Protein AF-A0A6P0SQM6-F1 (afdb_monomer_lite)

Foldseek 3Di:
DDDDDPVVCVVPPVDPLRVLVVCCVPPVAAFPDWDDDPPPPDIDTDGSVNVNVVSVVVVD

Structure (mmCIF, N/CA/C/O backbone):
data_AF-A0A6P0SQM6-F1
#
_entry.id   AF-A0A6P0SQM6-F1
#
loop_
_atom_site.group_PDB
_atom_site.id
_atom_site.type_symbol
_atom_site.label_atom_id
_atom_site.label_alt_id
_atom_site.label_comp_id
_atom_site.label_asym_id
_atom_site.label_entity_id
_atom_site.label_seq_id
_atom_site.pdbx_PDB_ins_code
_atom_site.Cartn_x
_atom_site.Cartn_y
_atom_site.Cartn_z
_atom_site.occupancy
_atom_site.B_iso_or_equiv
_atom_site.auth_seq_id
_atom_site.auth_comp_id
_atom_site.auth_asym_id
_atom_site.auth_atom_id
_atom_site.pdbx_PDB_model_num
ATOM 1 N N . MET A 1 1 ? -2.497 -17.109 -1.576 1.00 39.12 1 MET A N 1
ATOM 2 C CA . MET A 1 1 ? -1.872 -15.774 -1.428 1.00 39.12 1 MET A CA 1
ATOM 3 C C . MET A 1 1 ? -0.501 -15.973 -0.801 1.00 39.12 1 MET A C 1
ATOM 5 O O . MET A 1 1 ? -0.435 -16.427 0.330 1.00 39.12 1 MET A O 1
ATOM 9 N N . GLY A 1 2 ? 0.578 -15.779 -1.564 1.00 49.94 2 GLY A N 1
ATOM 10 C CA . GLY A 1 2 ? 1.938 -16.052 -1.088 1.00 49.94 2 GLY A CA 1
ATOM 11 C C . GLY A 1 2 ? 2.408 -14.990 -0.097 1.00 49.94 2 GLY A C 1
ATOM 12 O O . GLY A 1 2 ? 2.336 -13.799 -0.397 1.00 49.94 2 GLY A O 1
ATOM 13 N N . ASN A 1 3 ? 2.886 -15.418 1.072 1.00 48.62 3 ASN A N 1
ATOM 14 C CA . ASN A 1 3 ? 3.580 -14.538 2.007 1.00 48.62 3 ASN A CA 1
ATOM 15 C C . ASN A 1 3 ? 4.875 -14.051 1.349 1.00 48.62 3 ASN A C 1
ATOM 17 O O . ASN A 1 3 ? 5.797 -14.832 1.114 1.00 48.62 3 ASN A O 1
ATOM 21 N N . ILE A 1 4 ? 4.934 -12.760 1.027 1.00 59.19 4 ILE A N 1
ATOM 22 C CA . ILE A 1 4 ? 6.143 -12.128 0.502 1.00 59.19 4 ILE A CA 1
ATOM 23 C C . ILE A 1 4 ? 7.152 -12.086 1.653 1.00 59.19 4 ILE A C 1
ATOM 25 O O . ILE A 1 4 ? 6.962 -11.339 2.612 1.00 59.19 4 ILE A O 1
ATOM 29 N N . ARG A 1 5 ? 8.212 -12.903 1.584 1.00 58.31 5 ARG A N 1
ATOM 30 C CA . ARG A 1 5 ? 9.340 -12.779 2.519 1.00 58.31 5 ARG A CA 1
ATOM 31 C C . ARG A 1 5 ? 9.975 -11.400 2.346 1.00 58.31 5 ARG A C 1
ATOM 33 O O . ARG A 1 5 ? 10.167 -10.958 1.215 1.00 58.31 5 ARG A O 1
ATOM 40 N N . CYS A 1 6 ? 10.331 -10.756 3.458 1.00 54.91 6 CYS A N 1
ATOM 41 C CA . CYS A 1 6 ? 10.967 -9.433 3.464 1.00 54.91 6 CYS A CA 1
ATOM 42 C C . CYS A 1 6 ? 12.207 -9.361 2.552 1.00 54.91 6 CYS A C 1
ATOM 44 O O . CYS A 1 6 ? 12.433 -8.337 1.922 1.00 54.91 6 CYS A O 1
ATOM 46 N N . SER A 1 7 ? 12.943 -10.468 2.400 1.00 59.81 7 SER A N 1
ATOM 47 C CA . SER A 1 7 ? 14.108 -10.572 1.513 1.00 59.81 7 SER A CA 1
ATOM 48 C C . SER A 1 7 ? 13.801 -10.309 0.029 1.00 59.81 7 SER A C 1
ATOM 50 O O . SER A 1 7 ? 14.65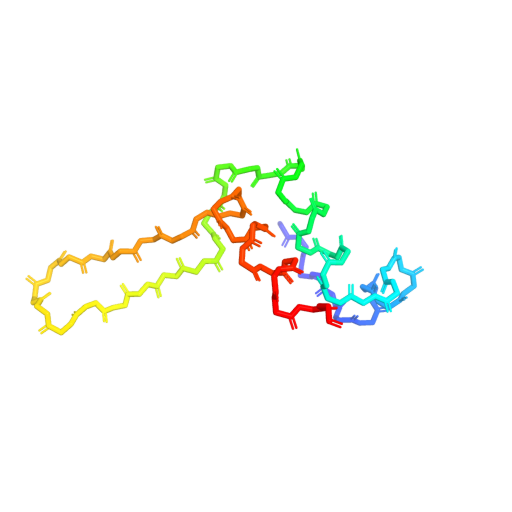7 -9.804 -0.680 1.00 59.81 7 SER A O 1
ATOM 52 N N . TYR A 1 8 ? 12.581 -10.580 -0.452 1.00 59.03 8 TYR A N 1
ATOM 53 C CA . TYR A 1 8 ? 12.194 -10.305 -1.849 1.00 59.03 8 TYR A CA 1
ATOM 54 C C . TYR A 1 8 ? 11.858 -8.835 -2.117 1.00 59.03 8 TYR A C 1
ATOM 56 O O . TYR A 1 8 ? 11.731 -8.423 -3.272 1.00 59.03 8 TYR A O 1
ATOM 64 N N . LEU A 1 9 ? 11.636 -8.051 -1.061 1.00 60.59 9 LEU A N 1
ATOM 65 C CA . LEU A 1 9 ? 11.378 -6.619 -1.185 1.00 60.59 9 LEU A CA 1
ATOM 66 C C . LEU A 1 9 ? 12.684 -5.854 -1.415 1.00 60.59 9 LEU A C 1
ATOM 68 O O . LEU A 1 9 ? 12.666 -4.879 -2.160 1.00 60.59 9 LEU A O 1
ATOM 72 N N . ASP A 1 10 ? 13.786 -6.346 -0.843 1.00 59.66 10 ASP A N 1
ATOM 73 C CA . ASP A 1 10 ? 15.127 -5.756 -0.917 1.00 59.66 10 ASP A CA 1
ATOM 74 C C . ASP A 1 10 ? 15.687 -5.755 -2.352 1.00 59.66 10 ASP A C 1
ATOM 76 O O . ASP A 1 10 ? 16.186 -4.744 -2.835 1.00 59.66 10 ASP A O 1
ATOM 80 N N . GLU A 1 11 ? 15.479 -6.844 -3.102 1.00 66.69 11 GLU A N 1
ATOM 81 C CA . GLU A 1 11 ? 15.934 -6.954 -4.499 1.00 66.69 11 GLU A CA 1
ATOM 82 C C . GLU A 1 11 ? 15.156 -6.052 -5.476 1.00 66.69 11 GLU A C 1
ATOM 84 O O . GLU A 1 11 ? 15.669 -5.682 -6.533 1.00 66.69 11 GLU A O 1
ATOM 89 N N . LYS A 1 12 ? 13.898 -5.709 -5.162 1.00 73.19 12 LYS A N 1
ATOM 90 C CA . LYS A 1 12 ? 13.007 -4.964 -6.074 1.00 73.19 12 LYS A CA 1
ATOM 91 C C . LYS A 1 12 ? 12.824 -3.498 -5.709 1.00 73.19 12 LYS A C 1
ATOM 93 O O . LYS A 1 12 ? 12.507 -2.692 -6.586 1.00 73.19 12 LYS A O 1
ATOM 98 N N . PHE A 1 13 ? 12.987 -3.136 -4.442 1.00 81.44 13 PHE A N 1
ATOM 99 C CA . PHE A 1 13 ? 12.723 -1.788 -3.957 1.00 81.44 13 PHE A CA 1
ATOM 100 C C . PHE A 1 13 ? 13.869 -1.310 -3.078 1.00 81.44 13 PHE A C 1
ATOM 102 O O . PHE A 1 13 ? 14.085 -1.812 -1.987 1.00 81.44 13 PHE A O 1
ATOM 109 N N . SER A 1 14 ? 14.543 -0.249 -3.519 1.00 83.12 14 SER A N 1
ATOM 110 C CA . SER A 1 14 ? 15.686 0.317 -2.795 1.00 83.12 14 SER A CA 1
ATOM 111 C C . SER A 1 14 ? 15.321 1.011 -1.474 1.00 83.12 14 SER A C 1
ATOM 113 O O . SER A 1 14 ? 16.213 1.456 -0.765 1.00 83.12 14 SER A O 1
ATOM 115 N N . ASN A 1 15 ? 14.030 1.225 -1.193 1.00 83.44 15 ASN A N 1
ATOM 116 C CA . ASN A 1 15 ? 13.537 1.750 0.081 1.00 83.44 15 ASN A CA 1
ATOM 117 C C . ASN A 1 15 ? 12.027 1.500 0.249 1.00 83.44 15 ASN A C 1
ATOM 119 O O . ASN A 1 15 ? 11.306 1.184 -0.705 1.00 83.44 15 ASN A O 1
ATOM 123 N N . LEU A 1 16 ? 11.544 1.702 1.478 1.00 84.31 16 LEU A N 1
ATOM 124 C CA . LEU A 1 16 ? 10.141 1.521 1.852 1.00 84.31 16 LEU A CA 1
ATOM 125 C C . LEU A 1 16 ? 9.191 2.453 1.080 1.00 84.31 16 LEU A C 1
ATOM 127 O O . LEU A 1 16 ? 8.104 2.029 0.692 1.00 84.31 16 LEU A O 1
ATOM 131 N N . VAL A 1 17 ? 9.608 3.687 0.781 1.00 87.19 17 VAL A N 1
ATOM 132 C CA . VAL A 1 17 ? 8.791 4.658 0.030 1.00 87.19 17 VAL A CA 1
ATOM 133 C C . VAL A 1 17 ? 8.479 4.142 -1.378 1.00 87.19 17 VAL A C 1
ATOM 135 O O . VAL A 1 17 ? 7.334 4.207 -1.827 1.00 87.19 17 VAL A O 1
ATOM 138 N N . LYS A 1 18 ? 9.462 3.555 -2.073 1.00 86.12 18 LYS A N 1
ATOM 139 C CA . LYS A 1 18 ? 9.263 2.958 -3.404 1.00 86.12 18 LYS A CA 1
ATOM 140 C C . LYS A 1 18 ? 8.319 1.758 -3.365 1.00 86.12 18 LYS A C 1
ATOM 142 O O . LYS A 1 18 ? 7.512 1.599 -4.281 1.00 86.12 18 LYS A O 1
ATOM 147 N N . LEU A 1 19 ? 8.383 0.946 -2.311 1.00 88.12 19 LEU A N 1
ATOM 148 C CA . LEU A 1 19 ? 7.451 -0.164 -2.114 1.00 88.12 19 LEU A CA 1
ATOM 149 C C . LEU A 1 19 ? 6.013 0.332 -1.894 1.00 88.12 19 LEU A C 1
ATOM 151 O O . LEU A 1 19 ? 5.084 -0.195 -2.509 1.00 88.12 19 LEU A O 1
ATOM 155 N N . LEU A 1 20 ? 5.819 1.339 -1.038 1.00 88.06 20 LEU A N 1
ATOM 156 C CA . LEU A 1 20 ? 4.496 1.903 -0.752 1.00 88.06 20 LEU A CA 1
ATOM 157 C C . LEU A 1 20 ? 3.889 2.549 -1.999 1.00 88.06 20 LEU A C 1
ATOM 159 O O . LEU A 1 20 ? 2.740 2.262 -2.331 1.00 88.06 20 LEU A O 1
ATOM 163 N N . ARG A 1 21 ? 4.701 3.276 -2.772 1.00 88.81 21 ARG A N 1
ATOM 164 C CA . ARG A 1 21 ? 4.307 3.809 -4.081 1.00 88.81 21 ARG A CA 1
ATOM 165 C C . ARG A 1 21 ? 3.879 2.715 -5.055 1.00 88.81 21 ARG A C 1
ATOM 167 O O . ARG A 1 21 ? 2.858 2.844 -5.726 1.00 88.81 21 ARG A O 1
ATOM 174 N N . TYR A 1 22 ? 4.642 1.628 -5.151 1.00 89.56 22 TYR A N 1
ATOM 175 C CA . TYR A 1 22 ? 4.283 0.507 -6.021 1.00 89.56 22 TYR A CA 1
ATOM 176 C C . TYR A 1 22 ? 2.940 -0.118 -5.624 1.00 89.56 22 TYR A C 1
ATOM 178 O O . TYR A 1 22 ? 2.122 -0.440 -6.489 1.00 89.56 22 TYR A O 1
ATOM 186 N N . ARG A 1 23 ? 2.675 -0.257 -4.321 1.00 89.50 23 ARG A N 1
ATOM 187 C CA . ARG A 1 23 ? 1.395 -0.775 -3.819 1.00 89.50 23 ARG A CA 1
ATOM 188 C C . ARG A 1 23 ? 0.239 0.196 -4.040 1.00 89.50 23 ARG A C 1
ATOM 190 O O . ARG A 1 23 ? -0.847 -0.265 -4.359 1.00 89.50 23 ARG A O 1
ATOM 197 N N . ALA A 1 24 ? 0.474 1.502 -3.965 1.00 89.62 24 ALA A N 1
ATOM 198 C CA . ALA A 1 24 ? -0.530 2.507 -4.304 1.00 89.62 24 ALA A CA 1
ATOM 199 C C . ALA A 1 24 ? -0.932 2.448 -5.783 1.00 89.62 24 ALA A C 1
ATOM 201 O O . ALA A 1 24 ? -2.106 2.562 -6.101 1.00 89.62 24 ALA A O 1
ATOM 202 N N . ILE A 1 25 ? 0.018 2.190 -6.688 1.00 90.19 25 ILE A N 1
ATOM 203 C CA . ILE A 1 25 ? -0.266 2.057 -8.126 1.00 90.19 25 ILE A CA 1
ATOM 204 C C . ILE A 1 25 ? -0.962 0.726 -8.442 1.00 90.19 25 ILE A C 1
ATOM 206 O O . ILE A 1 25 ? -1.904 0.683 -9.225 1.00 90.19 25 ILE A O 1
ATOM 210 N N . THR A 1 26 ? -0.485 -0.378 -7.863 1.00 91.31 26 THR A N 1
ATOM 211 C CA . THR A 1 26 ? -0.968 -1.726 -8.216 1.00 91.31 26 THR A CA 1
ATOM 212 C C . THR A 1 26 ? -2.204 -2.166 -7.440 1.00 91.31 26 THR A C 1
ATOM 214 O O . THR A 1 26 ? -2.950 -3.021 -7.913 1.00 91.31 26 THR A O 1
ATOM 217 N N . GLN A 1 27 ? -2.404 -1.643 -6.230 1.00 91.31 27 GLN A N 1
ATOM 218 C CA . GLN A 1 27 ? -3.464 -2.036 -5.298 1.00 91.31 27 GLN A CA 1
ATOM 219 C C . GLN A 1 27 ? -3.997 -0.803 -4.530 1.00 91.31 27 GLN A C 1
ATOM 221 O O . GLN A 1 27 ? -4.012 -0.829 -3.296 1.00 91.31 27 GLN A O 1
ATOM 226 N N . PRO A 1 28 ? -4.446 0.269 -5.219 1.00 88.88 28 PRO A N 1
ATOM 227 C CA . PRO A 1 28 ? -4.790 1.556 -4.595 1.00 88.88 28 PRO A CA 1
ATOM 228 C C . PRO A 1 28 ? -5.837 1.430 -3.488 1.00 88.88 28 PRO A C 1
ATOM 230 O O . PRO A 1 28 ? -5.635 1.937 -2.390 1.00 88.88 28 PRO A O 1
ATOM 233 N N . ALA A 1 29 ? -6.912 0.679 -3.747 1.00 90.50 29 ALA A N 1
ATOM 234 C CA . ALA A 1 29 ? -8.034 0.494 -2.827 1.00 90.50 29 ALA A CA 1
ATOM 235 C C . ALA A 1 29 ? -7.771 -0.529 -1.707 1.00 90.50 29 ALA A C 1
ATOM 237 O O . ALA A 1 29 ? -8.620 -0.737 -0.840 1.00 90.50 29 ALA A O 1
ATOM 238 N N . LYS A 1 30 ? -6.619 -1.211 -1.710 1.00 91.69 30 LYS A N 1
ATOM 239 C CA . LYS A 1 30 ? -6.324 -2.209 -0.681 1.00 91.69 30 LYS A CA 1
ATOM 240 C C . LYS A 1 30 ? -5.939 -1.519 0.623 1.00 91.69 30 LYS A C 1
ATOM 242 O O . LYS A 1 30 ? -5.119 -0.601 0.634 1.00 91.69 30 LYS A O 1
ATOM 247 N N . ILE A 1 31 ? -6.512 -2.010 1.719 1.00 90.88 31 ILE A N 1
ATOM 248 C CA . ILE A 1 31 ? -6.252 -1.522 3.074 1.00 90.88 31 ILE A CA 1
ATOM 249 C C . ILE A 1 31 ? -4.778 -1.763 3.419 1.00 90.88 31 ILE A C 1
ATOM 251 O O . ILE A 1 31 ? -4.299 -2.900 3.413 1.00 90.88 31 ILE A O 1
ATOM 255 N N . ALA A 1 32 ? -4.065 -0.674 3.688 1.00 89.00 32 ALA A N 1
ATOM 256 C CA . ALA A 1 32 ? -2.671 -0.663 4.105 1.00 89.00 32 ALA A CA 1
ATOM 257 C C . ALA A 1 32 ? -2.542 -0.685 5.629 1.00 89.00 32 ALA A C 1
ATOM 259 O O . ALA A 1 32 ? -1.655 -1.356 6.155 1.00 89.00 32 ALA A O 1
ATOM 260 N N . TYR A 1 33 ? -3.429 0.030 6.326 1.00 86.38 33 TYR A N 1
ATOM 261 C CA . TYR A 1 33 ? -3.462 0.074 7.780 1.00 86.38 33 TYR A CA 1
ATOM 262 C C . TYR A 1 33 ? -4.896 0.116 8.299 1.00 86.38 33 TYR A C 1
ATOM 264 O O . TYR A 1 33 ? -5.777 0.718 7.685 1.00 86.38 33 TYR A O 1
ATOM 272 N N . THR A 1 34 ? -5.102 -0.508 9.451 1.00 85.38 34 THR A N 1
ATOM 273 C CA . THR A 1 34 ? -6.376 -0.560 10.159 1.00 85.38 34 THR A CA 1
ATOM 274 C C . THR A 1 34 ? -6.165 0.007 11.555 1.00 85.38 34 THR A C 1
ATOM 276 O O . THR A 1 34 ? -5.387 -0.541 12.333 1.00 85.38 34 THR A O 1
ATOM 279 N N . PHE A 1 35 ? -6.839 1.107 11.863 1.00 82.62 35 PHE A N 1
ATOM 280 C CA . PHE A 1 35 ? -6.831 1.736 13.173 1.00 82.62 35 PHE A CA 1
ATOM 281 C C . PHE A 1 35 ? -7.993 1.186 13.985 1.00 82.62 35 PHE A C 1
ATOM 283 O O . PHE A 1 35 ? -9.142 1.202 13.549 1.00 82.62 35 PHE A O 1
ATOM 290 N N . GLN A 1 36 ? -7.682 0.713 15.184 1.00 75.50 36 GLN A N 1
ATOM 291 C CA . GLN A 1 36 ? -8.693 0.483 16.203 1.00 75.50 36 GLN A CA 1
ATOM 292 C C . GLN A 1 36 ? -8.909 1.815 16.916 1.00 75.50 36 GLN A C 1
ATOM 294 O O . GLN A 1 36 ? -8.037 2.255 17.671 1.00 75.50 36 GLN A O 1
ATOM 299 N N . GLU A 1 37 ? -10.020 2.498 16.645 1.00 68.06 37 GLU A N 1
ATOM 300 C CA . GLU A 1 37 ? -10.365 3.668 17.443 1.00 68.06 37 GLU A CA 1
ATOM 301 C C . GLU A 1 37 ? -10.835 3.239 18.833 1.00 68.06 37 GLU A C 1
ATOM 303 O O . GLU A 1 37 ? -11.473 2.204 19.022 1.00 68.06 37 GLU A O 1
ATOM 308 N N . LYS A 1 38 ? -10.513 4.058 19.841 1.00 63.84 38 LYS A N 1
ATOM 309 C CA . LYS A 1 38 ? -10.931 3.832 21.233 1.00 63.84 38 LYS A CA 1
ATOM 310 C C . LYS A 1 38 ? -12.446 3.964 21.440 1.00 63.84 38 LYS A C 1
ATOM 312 O O . LYS A 1 38 ? -12.918 3.682 22.539 1.00 63.84 38 LYS A O 1
ATOM 317 N N . ARG A 1 39 ? -13.199 4.420 20.432 1.00 60.56 39 ARG A N 1
ATOM 318 C CA . ARG A 1 39 ? -14.662 4.392 20.446 1.00 60.56 39 ARG A CA 1
ATOM 319 C C . ARG A 1 39 ? -15.131 3.072 19.858 1.00 60.56 39 ARG A C 1
ATOM 321 O O . ARG A 1 39 ? -14.812 2.719 18.731 1.00 60.56 39 ARG A O 1
ATOM 328 N N . GLU A 1 40 ? -15.867 2.352 20.683 1.00 58.06 40 GLU A N 1
ATOM 329 C CA . GLU A 1 40 ? -16.447 1.046 20.420 1.00 58.06 40 GLU A CA 1
ATOM 330 C C . GLU A 1 40 ? -17.202 1.035 19.075 1.00 58.06 40 GLU A C 1
ATOM 332 O O . GLU A 1 40 ? -18.302 1.567 18.966 1.00 58.06 40 GLU A O 1
ATOM 337 N N . GLY A 1 41 ? -16.576 0.468 18.035 1.00 60.88 41 GLY A N 1
ATOM 338 C CA . GLY A 1 41 ? -17.230 0.129 16.765 1.00 60.88 41 GLY A CA 1
ATOM 339 C C . GLY A 1 41 ? -16.673 0.772 15.491 1.00 60.88 41 GLY A C 1
ATOM 340 O O . GLY A 1 41 ? -16.897 0.219 14.415 1.00 60.88 41 GLY A O 1
ATOM 341 N N . GLU A 1 42 ? -15.914 1.869 15.560 1.00 53.69 42 GLU A N 1
ATOM 342 C CA . GLU A 1 42 ? -15.406 2.537 14.351 1.00 53.69 42 GLU A CA 1
ATOM 343 C C . GLU A 1 42 ? -13.971 2.096 14.043 1.00 53.69 42 GLU A C 1
ATOM 345 O O . GLU A 1 42 ? -13.001 2.441 14.715 1.00 53.69 42 GLU A O 1
ATOM 350 N N . THR A 1 43 ? -13.834 1.257 13.016 1.00 65.44 43 THR A N 1
ATOM 351 C CA . THR A 1 43 ? -12.526 0.866 12.491 1.00 65.44 43 THR A CA 1
ATOM 352 C C . THR A 1 43 ? -12.179 1.801 11.341 1.00 65.44 43 THR A C 1
ATOM 354 O O . THR A 1 43 ? -12.737 1.685 10.250 1.00 65.44 43 THR A O 1
ATOM 357 N N . ALA A 1 44 ? -11.266 2.743 11.570 1.00 78.12 44 ALA A N 1
ATOM 358 C CA . ALA A 1 44 ? -10.751 3.570 10.487 1.00 78.12 44 A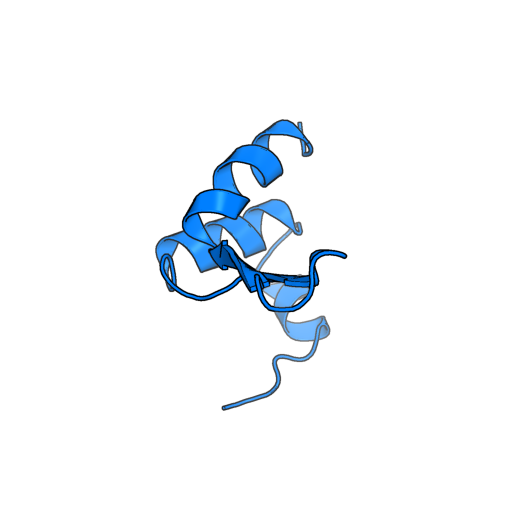LA A CA 1
ATOM 359 C C . ALA A 1 44 ? -9.714 2.770 9.685 1.00 78.12 44 ALA A C 1
ATOM 361 O O . ALA A 1 44 ? -8.846 2.098 10.243 1.00 78.12 44 ALA A O 1
ATOM 362 N N . HIS A 1 45 ? -9.782 2.839 8.359 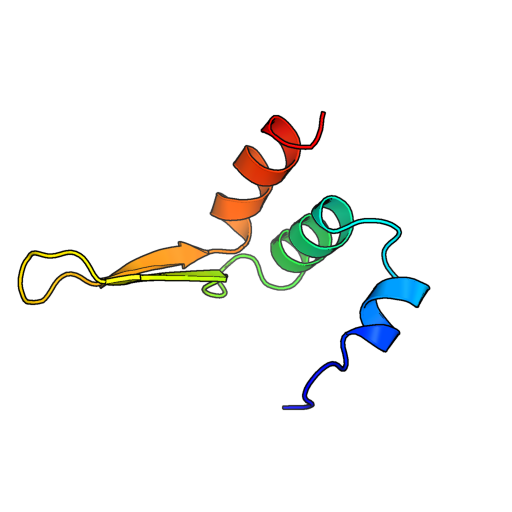1.00 85.62 45 HIS A N 1
ATOM 363 C CA . HIS A 1 45 ? -8.839 2.166 7.470 1.00 85.62 45 HIS A CA 1
ATOM 364 C C . HIS A 1 45 ? -8.153 3.189 6.571 1.00 85.62 45 HIS A C 1
ATOM 366 O O . HIS A 1 45 ? -8.792 4.095 6.044 1.00 85.62 45 HIS A O 1
ATOM 372 N N . ILE A 1 46 ? -6.852 3.014 6.356 1.00 89.50 46 ILE A N 1
ATOM 373 C CA . ILE A 1 46 ? -6.087 3.768 5.363 1.00 89.50 46 ILE A CA 1
ATOM 374 C C . ILE A 1 46 ? -5.719 2.816 4.232 1.00 89.50 46 ILE A C 1
ATOM 376 O O . ILE A 1 46 ? -5.176 1.733 4.468 1.00 89.50 46 ILE A O 1
ATOM 380 N N . THR A 1 47 ? -6.016 3.215 2.999 1.00 92.31 47 THR A N 1
ATOM 381 C CA . THR A 1 47 ? -5.648 2.481 1.784 1.00 92.31 47 THR A CA 1
ATOM 382 C C . THR A 1 47 ? -4.227 2.827 1.333 1.00 92.31 47 THR A C 1
ATOM 384 O O . THR A 1 47 ? -3.646 3.820 1.778 1.00 92.31 47 THR A O 1
ATOM 387 N N . TYR A 1 48 ? -3.641 2.023 0.440 1.00 92.25 48 TYR A N 1
ATOM 388 C CA . TYR A 1 48 ? -2.317 2.338 -0.112 1.00 92.25 48 TYR A CA 1
ATOM 389 C C . TYR A 1 48 ? -2.290 3.656 -0.892 1.00 92.25 48 TYR A C 1
ATOM 391 O O . TYR A 1 48 ? -1.263 4.329 -0.879 1.00 92.25 48 TYR A O 1
ATOM 399 N N . GLU A 1 49 ? -3.397 4.041 -1.527 1.00 90.12 49 GLU A N 1
ATOM 400 C CA . GLU A 1 49 ? -3.536 5.342 -2.188 1.00 90.12 49 GLU A CA 1
ATOM 401 C C . GLU A 1 49 ? -3.371 6.509 -1.204 1.00 90.12 49 GLU A C 1
ATOM 403 O O . GLU A 1 49 ? -2.540 7.389 -1.426 1.00 90.12 49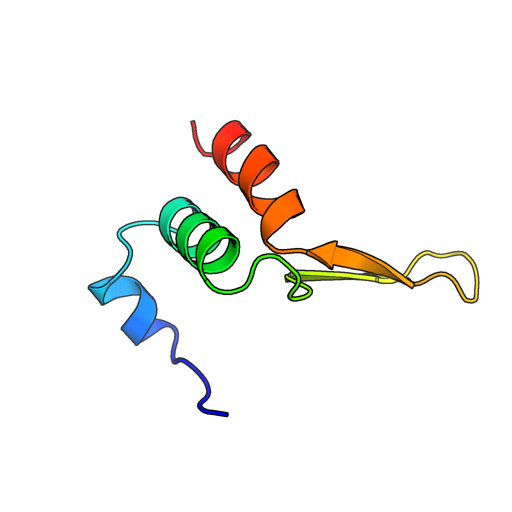 GLU A O 1
ATOM 408 N N . ILE A 1 50 ? -4.094 6.476 -0.078 1.00 90.06 50 ILE A N 1
ATOM 409 C CA . ILE A 1 50 ? -4.005 7.518 0.955 1.00 90.06 50 ILE A CA 1
ATOM 410 C C . ILE A 1 50 ? -2.627 7.502 1.624 1.00 90.06 50 ILE A C 1
ATOM 412 O O . ILE A 1 50 ? -2.097 8.554 1.968 1.00 90.06 50 ILE A O 1
ATOM 416 N N . LEU A 1 51 ? -2.018 6.324 1.786 1.00 89.50 51 LEU A N 1
ATOM 417 C CA . LEU A 1 51 ? -0.713 6.178 2.431 1.00 89.50 51 LEU A CA 1
ATOM 418 C C . LEU A 1 51 ? 0.461 6.681 1.569 1.00 89.50 51 LEU A C 1
ATOM 420 O O . LEU A 1 51 ? 1.488 7.073 2.123 1.00 89.50 51 LEU A O 1
ATOM 424 N N . ASP A 1 52 ? 0.354 6.691 0.239 1.00 88.06 52 ASP A N 1
ATOM 425 C CA . ASP A 1 52 ? 1.453 7.103 -0.652 1.00 88.06 52 ASP A CA 1
ATOM 426 C C . ASP A 1 52 ? 1.872 8.564 -0.442 1.00 88.06 52 ASP A C 1
ATOM 428 O O . ASP A 1 52 ? 3.063 8.873 -0.381 1.00 88.06 52 ASP A O 1
ATOM 432 N N . GLN A 1 53 ? 0.896 9.458 -0.278 1.00 86.00 53 GLN A N 1
ATOM 433 C CA . GLN A 1 53 ? 1.134 10.887 -0.072 1.00 86.00 53 GLN A CA 1
ATOM 434 C C . GLN A 1 53 ? 1.979 11.187 1.185 1.00 86.00 53 GLN A C 1
ATOM 436 O O . GLN A 1 53 ? 3.053 11.779 1.035 1.00 86.00 53 GLN A O 1
ATOM 441 N N . PRO A 1 54 ? 1.593 10.757 2.407 1.00 85.81 54 PRO A N 1
ATOM 442 C CA . PRO A 1 54 ? 2.395 10.993 3.605 1.00 85.81 54 PRO A CA 1
ATOM 443 C C . PRO A 1 54 ? 3.728 10.237 3.571 1.00 85.81 54 PRO A C 1
ATOM 445 O O . PRO A 1 54 ? 4.730 10.745 4.071 1.00 85.81 54 PRO A O 1
ATOM 448 N N . SER A 1 55 ? 3.784 9.067 2.925 1.00 85.31 55 SER A N 1
ATOM 449 C CA . SER A 1 55 ? 5.033 8.302 2.791 1.00 85.31 55 SER A CA 1
ATO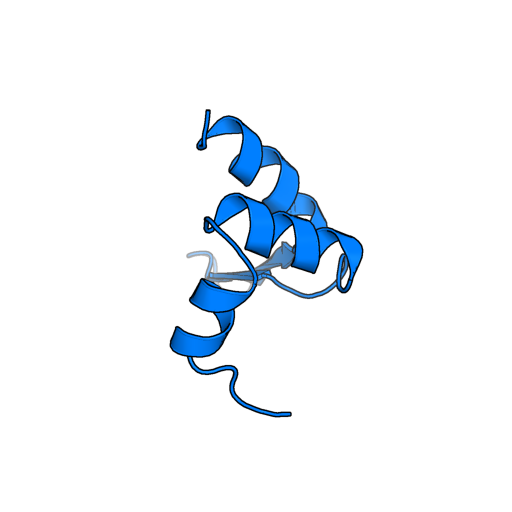M 450 C 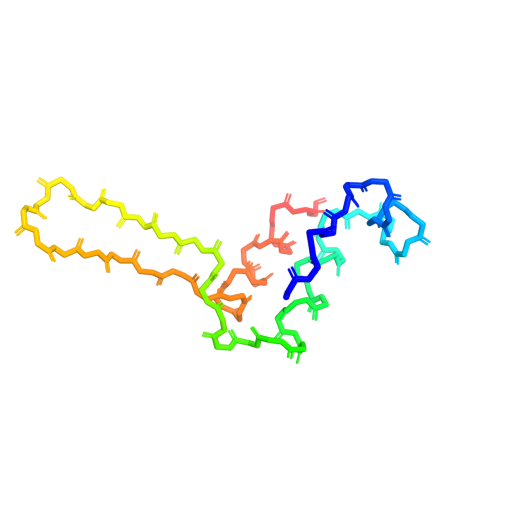C . SER A 1 55 ? 6.122 9.086 2.057 1.00 85.31 55 SER A C 1
ATOM 452 O O . SER A 1 55 ? 7.301 8.966 2.384 1.00 85.31 55 SER A O 1
ATOM 454 N N . ARG A 1 56 ? 5.739 9.904 1.073 1.00 83.38 56 ARG A N 1
ATOM 455 C CA . ARG A 1 56 ? 6.670 10.765 0.330 1.00 83.38 56 ARG A CA 1
ATOM 456 C C . ARG A 1 56 ? 7.069 12.011 1.105 1.00 83.38 56 ARG A C 1
ATOM 458 O O . ARG A 1 56 ? 8.187 12.471 0.927 1.00 83.38 56 ARG A O 1
ATOM 465 N N . ALA A 1 57 ? 6.173 12.532 1.940 1.00 83.94 57 ALA A N 1
ATOM 466 C CA . ALA A 1 57 ? 6.424 13.723 2.746 1.00 83.94 57 ALA A CA 1
ATOM 467 C C . ALA A 1 57 ? 7.386 13.463 3.920 1.00 83.94 57 ALA A C 1
ATOM 469 O O . ALA A 1 57 ? 8.099 14.367 4.329 1.00 83.94 57 ALA A O 1
ATOM 470 N N . ILE A 1 58 ? 7.403 12.242 4.467 1.00 77.88 58 ILE A N 1
ATOM 471 C CA . ILE A 1 58 ? 8.284 11.864 5.589 1.00 77.88 58 ILE A CA 1
ATOM 472 C C . ILE A 1 58 ? 9.641 11.331 5.097 1.00 77.88 58 ILE A C 1
ATOM 474 O O . ILE A 1 58 ? 10.632 11.399 5.815 1.00 77.88 58 ILE A O 1
ATOM 478 N N . GLY A 1 59 ? 9.690 10.766 3.887 1.00 67.12 59 GLY A N 1
ATOM 479 C CA . GLY A 1 59 ? 10.898 10.167 3.311 1.00 67.12 59 GLY A CA 1
ATOM 480 C C . GLY A 1 59 ? 11.824 11.127 2.552 1.00 67.12 59 GLY A C 1
ATOM 481 O O . GLY A 1 59 ? 12.734 10.636 1.881 1.00 67.12 59 GLY A O 1
ATOM 482 N N . SER A 1 60 ? 11.559 12.438 2.594 1.00 54.19 60 SER A N 1
ATOM 483 C CA . SER A 1 60 ? 12.423 13.515 2.080 1.00 54.19 60 SER A CA 1
ATOM 484 C C . SER A 1 60 ? 13.386 14.005 3.150 1.00 54.19 60 SER A C 1
ATOM 486 O O . SER A 1 60 ? 14.584 14.143 2.829 1.00 54.19 60 SER A O 1
#

Sequence (60 aa):
MGNIRCSYLDEKFSNLVKLLRYRAITQPAKIAYTFQEKREGETAHITYEILDQPSRAIGS

Radius of gyration: 13.44 Å; chains: 1; bounding box: 33×30×29 Å

Secondary structure (DSSP, 8-state):
-----THHHHTT-SSHHHHHHHHHHHSTTSEEEEEE-SSTT-EEEEEHHHHHHHHHHH--

pLDDT: mean 77.19, std 14.35, range [39.12, 92.31]